Protein AF-A0A3D2XK66-F1 (afdb_monomer_lite)

Radius of gyration: 15.14 Å; chains: 1; bounding box: 39×24×44 Å

Secondary structure (DSSP, 8-state):
-EEEEEE-TT------EEEE---TTS-S-EEEE--SS-TTS-EEEEEEEEE-TTT--EEEEEEEEEEEEEE-TTS-EEEEEEEE---TTS-S--EEEE-------

Sequence (105 aa):
MQSDIDYDLLEKIKPWMYFFTDAFESSRYLNGLNFGKHPEHPVKQIRTKVYDIVSNTVLDTWITNFSGYVYSPDKYVLQTTMTGDTQQGLSHLLGTMRFSYQCKK

Structure (mmCIF, N/CA/C/O backbone):
data_AF-A0A3D2XK66-F1
#
_entry.id   AF-A0A3D2XK66-F1
#
loop_
_atom_site.group_PDB
_atom_site.id
_atom_site.type_symbol
_atom_site.label_atom_id
_atom_site.label_alt_id
_atom_site.label_comp_id
_atom_site.label_asym_id
_atom_site.label_entity_id
_atom_site.label_seq_id
_atom_site.pdbx_PDB_ins_code
_atom_site.Cartn_x
_atom_site.Cartn_y
_atom_site.Cartn_z
_atom_site.occupancy
_atom_site.B_iso_or_equiv
_atom_site.auth_seq_id
_atom_site.auth_comp_id
_atom_site.auth_asym_id
_atom_site.auth_atom_id
_atom_site.pdbx_PDB_model_num
ATOM 1 N N . MET A 1 1 ? 3.797 -7.511 -17.294 1.00 75.94 1 MET A N 1
ATOM 2 C CA . MET A 1 1 ? 4.003 -6.582 -16.160 1.00 75.94 1 MET A CA 1
ATOM 3 C C . MET A 1 1 ? 4.225 -7.412 -14.910 1.00 75.94 1 MET A C 1
ATOM 5 O O . MET A 1 1 ? 3.638 -8.484 -14.818 1.00 75.94 1 MET A O 1
ATOM 9 N N . GLN A 1 2 ? 5.067 -6.944 -13.993 1.00 81.75 2 GLN A N 1
ATOM 10 C CA . GLN A 1 2 ? 5.266 -7.562 -12.679 1.00 81.75 2 GLN A CA 1
ATOM 11 C C . GLN A 1 2 ? 5.013 -6.510 -11.608 1.00 81.75 2 GLN A C 1
ATOM 13 O O . GLN A 1 2 ? 5.545 -5.407 -11.723 1.00 81.75 2 GLN A O 1
ATOM 18 N N . SER A 1 3 ? 4.246 -6.858 -10.579 1.00 73.19 3 SER A N 1
ATOM 19 C CA . SER A 1 3 ? 3.941 -5.959 -9.468 1.00 73.19 3 SER A CA 1
ATOM 20 C C . SER A 1 3 ? 4.402 -6.560 -8.149 1.00 73.19 3 SER A C 1
ATOM 22 O O . SER A 1 3 ? 4.125 -7.724 -7.860 1.00 73.19 3 SER A O 1
ATOM 24 N N . ASP A 1 4 ? 5.069 -5.738 -7.351 1.00 81.25 4 ASP A N 1
ATOM 25 C CA . ASP A 1 4 ? 5.524 -6.049 -6.004 1.00 81.25 4 ASP A CA 1
ATOM 26 C C . ASP A 1 4 ? 4.835 -5.096 -5.014 1.00 81.25 4 ASP A C 1
ATOM 28 O O . ASP A 1 4 ? 4.607 -3.921 -5.319 1.00 81.25 4 ASP A O 1
ATOM 32 N N . ILE A 1 5 ? 4.465 -5.616 -3.841 1.00 78.38 5 ILE A N 1
ATOM 33 C CA . ILE A 1 5 ? 3.732 -4.873 -2.808 1.00 78.38 5 ILE A CA 1
ATOM 34 C C . ILE A 1 5 ? 4.518 -4.927 -1.503 1.00 78.38 5 ILE A C 1
ATOM 36 O O . ILE A 1 5 ? 4.780 -6.014 -0.983 1.00 78.38 5 ILE A O 1
ATOM 40 N N . ASP A 1 6 ? 4.815 -3.752 -0.958 1.00 82.25 6 ASP A N 1
ATOM 41 C CA . ASP A 1 6 ? 5.447 -3.584 0.345 1.00 82.25 6 ASP A CA 1
ATOM 42 C C . ASP A 1 6 ? 4.403 -3.250 1.410 1.00 82.25 6 ASP A C 1
ATOM 44 O O . ASP A 1 6 ? 3.469 -2.477 1.179 1.00 82.25 6 ASP A O 1
ATOM 48 N N . TYR A 1 7 ? 4.600 -3.794 2.609 1.00 81.19 7 TYR A N 1
ATOM 49 C CA . TYR A 1 7 ? 3.674 -3.686 3.736 1.00 81.19 7 TYR A CA 1
ATOM 50 C C . TYR A 1 7 ? 4.342 -3.081 4.966 1.00 81.19 7 TYR A C 1
ATOM 52 O O . TYR A 1 7 ? 5.548 -3.232 5.172 1.00 81.19 7 TYR A O 1
ATOM 60 N N . ASP A 1 8 ? 3.551 -2.445 5.831 1.00 83.69 8 ASP A N 1
ATOM 61 C CA . ASP A 1 8 ? 3.988 -2.165 7.195 1.00 83.69 8 ASP A CA 1
ATOM 62 C C . ASP A 1 8 ? 3.760 -3.369 8.108 1.00 83.69 8 ASP A C 1
ATOM 64 O O . ASP A 1 8 ? 2.669 -3.575 8.635 1.00 83.69 8 ASP A O 1
ATOM 68 N N . LEU A 1 9 ? 4.801 -4.169 8.321 1.00 85.38 9 LEU A N 1
ATOM 69 C CA . LEU A 1 9 ? 4.697 -5.357 9.170 1.00 85.38 9 LEU A CA 1
ATOM 70 C C . LEU A 1 9 ? 4.627 -5.036 10.672 1.00 85.38 9 LEU A C 1
ATOM 72 O O . LEU A 1 9 ? 4.348 -5.930 11.467 1.00 85.38 9 LEU A O 1
ATOM 76 N N . LEU A 1 10 ? 4.865 -3.781 11.070 1.00 89.00 10 LEU A N 1
ATOM 77 C CA . LEU A 1 10 ? 4.767 -3.351 12.468 1.00 89.00 10 LEU A CA 1
ATOM 78 C C . LEU A 1 10 ? 3.324 -3.059 12.891 1.00 89.00 10 LEU A C 1
ATOM 80 O O . LEU A 1 10 ? 3.001 -3.136 14.074 1.00 89.00 10 LEU A O 1
ATOM 84 N N . GLU A 1 11 ? 2.455 -2.747 11.930 1.00 82.12 11 GLU A N 1
ATOM 85 C CA . GLU A 1 11 ? 1.065 -2.382 12.178 1.00 82.12 11 GLU A CA 1
ATOM 86 C C . GLU A 1 11 ? 0.126 -3.491 11.725 1.00 82.12 11 GLU A C 1
ATOM 88 O O . GLU A 1 11 ? 0.207 -3.969 10.594 1.00 82.12 11 GLU A O 1
ATOM 93 N N . LYS A 1 12 ? -0.797 -3.880 12.608 1.00 86.38 12 LYS A N 1
ATOM 94 C CA . LYS A 1 12 ? -1.815 -4.888 12.311 1.00 86.38 12 LYS A CA 1
ATOM 95 C C . LYS A 1 12 ? -3.178 -4.229 12.131 1.00 86.38 12 LYS A C 1
ATOM 97 O O . LYS A 1 12 ? -3.686 -3.566 13.038 1.00 86.38 12 LYS A O 1
ATOM 102 N N . ILE A 1 13 ? -3.776 -4.458 10.971 1.00 82.31 13 ILE A N 1
ATOM 103 C CA . ILE A 1 13 ? -5.123 -4.029 10.604 1.00 82.31 13 ILE A CA 1
ATOM 104 C C . ILE A 1 13 ? -6.043 -5.238 10.486 1.00 82.31 13 ILE A C 1
ATOM 106 O O . ILE A 1 13 ? -5.614 -6.365 10.228 1.00 82.31 13 ILE A O 1
ATOM 110 N N . LYS A 1 14 ? -7.339 -5.008 10.665 1.00 80.44 14 LYS A N 1
ATOM 111 C CA . LYS A 1 14 ? -8.345 -6.031 10.418 1.00 80.44 14 LYS A CA 1
ATOM 112 C C . LYS A 1 14 ? -8.519 -6.188 8.902 1.00 80.44 14 LYS A C 1
ATOM 114 O O . LYS A 1 14 ? -8.782 -5.181 8.237 1.00 80.44 14 LYS A O 1
ATOM 119 N N . PRO A 1 15 ? -8.388 -7.408 8.343 1.00 68.25 15 PRO A N 1
ATOM 120 C CA . PRO A 1 15 ? -8.647 -7.639 6.930 1.00 68.25 15 PRO A CA 1
ATOM 121 C C . PRO A 1 15 ? -10.060 -7.187 6.601 1.00 68.25 15 PRO A C 1
ATOM 123 O O . PRO A 1 15 ? -11.024 -7.589 7.259 1.00 68.25 15 PRO A O 1
ATOM 126 N N . TRP A 1 16 ? -10.186 -6.331 5.600 1.00 62.16 16 TRP A N 1
ATOM 127 C CA . TRP A 1 16 ? -11.483 -5.842 5.176 1.00 62.16 16 TRP A CA 1
ATOM 128 C C . TRP A 1 16 ? -11.487 -5.553 3.686 1.00 62.16 16 TRP A C 1
ATOM 130 O O . TRP A 1 16 ? -10.459 -5.230 3.089 1.00 62.16 16 TRP A O 1
ATOM 140 N N . MET A 1 17 ? -12.668 -5.695 3.095 1.00 58.72 17 MET A N 1
ATOM 141 C CA . MET A 1 17 ? -12.912 -5.352 1.705 1.00 58.72 17 MET A CA 1
ATOM 142 C C . MET A 1 17 ? -13.328 -3.886 1.655 1.00 58.72 17 MET A C 1
ATOM 144 O O . MET A 1 17 ? -14.393 -3.530 2.163 1.00 58.72 17 MET A O 1
ATOM 148 N N . TYR A 1 18 ? -12.481 -3.028 1.087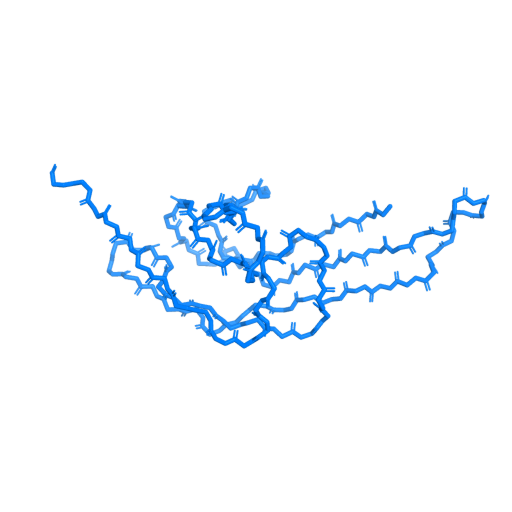 1.00 52.09 18 TYR A N 1
ATOM 149 C CA . TYR A 1 18 ? -12.818 -1.624 0.898 1.00 52.09 18 TYR A CA 1
ATOM 150 C C . TYR A 1 18 ? -13.541 -1.485 -0.438 1.00 52.09 18 TYR A C 1
ATOM 152 O O . TYR A 1 18 ? -13.005 -1.795 -1.498 1.00 52.09 18 TYR A O 1
ATOM 160 N N . PHE A 1 19 ? -14.796 -1.058 -0.391 1.00 40.25 19 PHE A N 1
ATOM 161 C CA . PHE A 1 19 ? -15.538 -0.730 -1.601 1.00 40.25 19 PHE A CA 1
ATOM 162 C C . PHE A 1 19 ? -15.122 0.672 -2.033 1.00 40.25 19 PHE A C 1
ATOM 164 O O . PHE A 1 19 ? -15.278 1.622 -1.265 1.00 40.25 19 PHE A O 1
ATOM 171 N N . PHE A 1 20 ? -14.588 0.799 -3.244 1.00 41.09 20 PHE A N 1
ATOM 172 C CA . PHE A 1 20 ? -14.279 2.094 -3.828 1.00 41.09 20 PHE A CA 1
ATOM 173 C C . PHE A 1 20 ? -15.338 2.448 -4.861 1.00 41.09 20 PHE A C 1
ATOM 175 O O . PHE A 1 20 ? -15.764 1.619 -5.665 1.00 41.09 20 PHE A O 1
ATOM 182 N N . THR A 1 21 ? -15.773 3.701 -4.841 1.00 30.22 21 THR A N 1
ATOM 183 C CA . THR A 1 21 ? -16.563 4.268 -5.929 1.00 30.22 21 THR A CA 1
ATOM 184 C C . THR A 1 21 ? -15.584 4.738 -6.994 1.00 30.22 21 THR A C 1
ATOM 186 O O . THR A 1 21 ? -14.864 5.706 -6.753 1.00 30.22 21 THR A O 1
ATOM 189 N N . ASP A 1 22 ? -15.530 4.064 -8.138 1.00 30.70 22 ASP A N 1
ATOM 190 C CA . ASP A 1 22 ? -14.739 4.528 -9.275 1.00 30.70 22 ASP A CA 1
ATOM 191 C C . ASP A 1 22 ? -15.649 4.911 -10.445 1.00 30.70 22 ASP A C 1
ATOM 193 O O . ASP A 1 22 ? -16.647 4.237 -10.685 1.00 30.70 22 ASP A O 1
ATOM 197 N N . ALA A 1 23 ? -15.249 5.990 -11.121 1.00 32.41 23 ALA A N 1
ATOM 198 C CA . ALA A 1 23 ? -15.655 6.498 -12.430 1.00 32.41 23 ALA A CA 1
ATOM 199 C C . ALA A 1 23 ? -17.158 6.704 -12.741 1.00 32.41 23 ALA A C 1
ATOM 201 O O . ALA A 1 23 ? -18.023 5.871 -12.501 1.00 32.41 23 ALA A O 1
ATOM 202 N N . PHE A 1 24 ? -17.461 7.828 -13.402 1.00 37.09 24 PHE A N 1
ATOM 203 C CA . PHE A 1 24 ? -18.809 8.260 -13.813 1.00 37.09 24 PHE A CA 1
ATOM 204 C C . PHE A 1 24 ? -19.584 7.255 -14.698 1.00 37.09 24 PHE A C 1
ATOM 206 O O . PHE A 1 24 ? -20.790 7.423 -14.870 1.00 37.09 24 PHE A O 1
ATOM 213 N N . GLU A 1 25 ? -18.933 6.223 -15.249 1.00 34.38 25 GLU A N 1
ATOM 214 C CA . GLU A 1 25 ? -19.523 5.335 -16.266 1.00 34.38 25 GLU A CA 1
ATOM 215 C C . GLU A 1 25 ? -19.424 3.825 -15.978 1.00 34.38 25 GLU A C 1
ATOM 217 O O . GLU A 1 25 ? -19.904 3.029 -16.784 1.00 34.38 25 GLU A O 1
ATOM 222 N N . SER A 1 26 ? -18.878 3.380 -14.840 1.00 33.16 26 SER A N 1
ATOM 223 C CA . SER A 1 26 ? -18.805 1.945 -14.521 1.00 33.16 26 SER A CA 1
ATOM 224 C C . SER A 1 26 ? -19.589 1.581 -13.254 1.00 33.16 26 SER A C 1
ATOM 226 O O . SER A 1 26 ? -19.683 2.311 -12.271 1.00 33.16 26 SER A O 1
ATOM 228 N N . SER A 1 27 ? -20.275 0.443 -13.323 1.00 31.55 27 SER A N 1
ATOM 229 C CA . SER A 1 27 ? -21.276 -0.024 -12.365 1.00 31.55 27 SER A CA 1
ATOM 230 C C . SER A 1 27 ? -20.767 -0.100 -10.917 1.00 31.55 27 SER A C 1
ATOM 232 O O . SER A 1 27 ? -19.980 -0.982 -10.592 1.00 31.55 27 SER A O 1
ATOM 234 N N . ARG A 1 28 ? -21.290 0.800 -10.076 1.00 32.34 28 ARG A N 1
ATOM 235 C CA . ARG A 1 28 ? -21.420 0.903 -8.598 1.00 32.34 28 ARG A CA 1
ATOM 236 C C . ARG A 1 28 ? -20.575 0.105 -7.586 1.00 32.34 28 ARG A C 1
ATOM 238 O O . ARG A 1 28 ? -20.639 0.494 -6.426 1.00 32.34 28 ARG A O 1
ATOM 245 N N . TYR A 1 29 ? -19.798 -0.925 -7.904 1.00 34.16 29 TYR A N 1
ATOM 246 C CA . TYR A 1 29 ? -19.100 -1.725 -6.888 1.00 34.16 29 TYR A CA 1
ATOM 247 C C . TYR A 1 29 ? -17.794 -2.327 -7.426 1.00 34.16 29 TYR A C 1
ATOM 249 O O . TYR A 1 29 ? -17.704 -3.534 -7.645 1.00 34.16 29 TYR A O 1
ATOM 257 N N . LEU A 1 30 ? -16.764 -1.498 -7.625 1.00 31.08 30 LEU A N 1
ATOM 258 C CA . LEU A 1 30 ? -15.401 -2.005 -7.791 1.00 31.08 30 LEU A CA 1
ATOM 259 C C . LEU A 1 30 ? -14.768 -2.180 -6.404 1.00 31.08 30 LEU A C 1
ATOM 261 O O . LEU A 1 30 ? -14.673 -1.256 -5.596 1.00 31.08 30 LEU A O 1
ATOM 265 N N . ASN A 1 31 ? -14.401 -3.421 -6.095 1.00 39.03 31 ASN A N 1
ATOM 266 C CA . ASN A 1 31 ? -13.813 -3.789 -4.815 1.00 39.03 31 ASN A CA 1
ATOM 267 C C . ASN A 1 31 ? -12.311 -3.477 -4.827 1.00 39.03 31 ASN A C 1
ATOM 269 O O . ASN A 1 31 ? -11.589 -4.013 -5.665 1.00 39.03 31 ASN A O 1
ATOM 273 N N . GLY A 1 32 ? -11.821 -2.685 -3.877 1.00 47.03 32 GLY A N 1
ATOM 274 C CA . GLY A 1 32 ? -10.395 -2.597 -3.577 1.00 47.03 32 GLY A CA 1
ATOM 275 C C . GLY A 1 32 ? -10.084 -3.503 -2.399 1.00 47.03 32 GLY A C 1
ATOM 276 O O . GLY A 1 32 ? -10.451 -3.263 -1.247 1.00 47.03 32 GLY A O 1
ATOM 277 N N . LEU A 1 33 ? -9.450 -4.617 -2.719 1.00 48.69 33 LEU A N 1
ATOM 278 C CA . LEU A 1 33 ? -9.231 -5.713 -1.795 1.00 48.69 33 LEU A CA 1
ATOM 279 C C . LEU A 1 33 ? -7.748 -5.731 -1.437 1.00 48.69 33 LEU A C 1
ATOM 281 O O . LEU A 1 33 ? -6.900 -5.798 -2.326 1.00 48.69 33 LEU A O 1
ATOM 285 N N . ASN A 1 34 ? -7.417 -5.677 -0.142 1.00 52.62 34 ASN A N 1
ATOM 286 C CA . ASN A 1 34 ? -6.054 -5.962 0.307 1.00 52.62 34 ASN A CA 1
ATOM 287 C C . ASN A 1 34 ? -5.822 -7.480 0.202 1.00 52.62 34 ASN A C 1
ATOM 289 O O . ASN A 1 34 ? -5.989 -8.206 1.175 1.00 52.62 34 ASN A O 1
ATOM 293 N N . PHE A 1 35 ? -5.538 -7.962 -1.012 1.00 50.88 35 PHE A N 1
ATOM 294 C CA . PHE A 1 35 ? -5.372 -9.386 -1.338 1.00 50.88 35 PHE A CA 1
ATOM 295 C C . PHE A 1 35 ? -3.928 -9.867 -1.420 1.00 50.88 35 PHE A C 1
ATOM 297 O O . PHE A 1 35 ? -3.693 -11.032 -1.742 1.00 50.88 35 PHE A O 1
ATOM 304 N N . GLY A 1 36 ? -2.941 -9.001 -1.210 1.00 57.66 36 GLY A N 1
ATOM 305 C CA . GLY A 1 36 ? -1.569 -9.484 -1.289 1.00 57.66 36 GLY A CA 1
ATOM 306 C C . GLY A 1 36 ? -1.184 -10.301 -0.053 1.00 57.66 36 GLY A C 1
ATOM 307 O O . GLY A 1 36 ? -2.012 -10.632 0.792 1.00 57.66 36 GLY A O 1
ATOM 308 N N . LYS A 1 37 ? 0.094 -10.669 0.041 1.00 63.50 37 LYS A N 1
ATOM 309 C CA . LYS A 1 37 ? 0.584 -11.696 0.980 1.00 63.50 37 LYS A CA 1
ATOM 310 C C . LYS A 1 37 ? 0.328 -11.383 2.461 1.00 63.50 37 LYS A C 1
ATOM 312 O O . LYS A 1 37 ? 0.334 -12.296 3.280 1.00 63.50 37 LYS A O 1
ATOM 317 N N . HIS A 1 38 ? 0.097 -10.115 2.791 1.00 69.50 38 HIS A N 1
ATOM 318 C CA . HIS A 1 38 ? -0.087 -9.625 4.153 1.00 69.50 38 HIS A CA 1
ATOM 319 C C . HIS A 1 38 ? -1.385 -8.804 4.274 1.00 69.50 38 HIS A C 1
ATOM 321 O O . HIS A 1 38 ? -1.333 -7.592 4.476 1.00 69.50 38 HIS A O 1
ATOM 327 N N . PRO A 1 39 ? -2.569 -9.440 4.170 1.00 70.56 39 PRO A N 1
ATOM 328 C CA . PRO A 1 39 ? -3.858 -8.735 4.180 1.00 70.56 39 PRO A CA 1
ATOM 329 C C . PRO A 1 39 ? -4.183 -8.087 5.539 1.00 70.56 39 PRO A C 1
ATOM 331 O O . PRO A 1 39 ? -5.010 -7.180 5.624 1.00 70.56 39 PRO A O 1
ATOM 334 N N . GLU A 1 40 ? -3.515 -8.543 6.603 1.00 81.75 40 GLU A N 1
ATOM 335 C CA . GLU A 1 40 ? -3.579 -7.998 7.965 1.00 81.75 40 GLU A CA 1
ATOM 336 C C . GLU A 1 40 ? -2.633 -6.810 8.189 1.00 81.75 40 GLU A C 1
ATOM 338 O O . GLU A 1 40 ? -2.538 -6.313 9.307 1.00 81.75 40 GLU A O 1
ATOM 343 N N . HIS A 1 41 ? -1.927 -6.349 7.157 1.00 82.19 41 HIS A N 1
ATOM 344 C CA . HIS A 1 41 ? -0.972 -5.250 7.254 1.0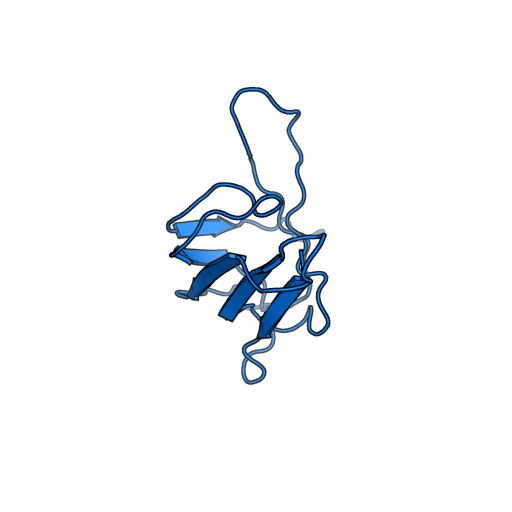0 82.19 41 HIS A CA 1
ATOM 345 C C . HIS A 1 41 ? -1.298 -4.161 6.227 1.00 82.19 41 HIS A C 1
ATOM 347 O O . HIS A 1 41 ? -1.715 -4.470 5.104 1.00 82.19 41 HIS A O 1
ATOM 353 N N . PRO A 1 42 ? -1.132 -2.877 6.583 1.00 81.94 42 PRO A N 1
ATOM 354 C CA . PRO A 1 42 ? -1.367 -1.788 5.652 1.00 81.94 42 PRO A CA 1
ATOM 355 C C . PRO A 1 42 ? -0.284 -1.796 4.568 1.00 81.94 42 PRO A C 1
ATOM 357 O O . PRO A 1 42 ? 0.896 -2.039 4.830 1.00 81.94 42 PRO A O 1
ATOM 360 N N . VAL A 1 43 ? -0.692 -1.523 3.333 1.00 82.94 43 VAL A N 1
ATOM 361 C CA . VAL A 1 43 ? 0.225 -1.398 2.196 1.00 82.94 43 VAL A CA 1
ATOM 362 C C . VAL A 1 43 ? 1.009 -0.095 2.338 1.00 82.94 43 VAL A C 1
ATOM 364 O O . VAL A 1 43 ? 0.428 0.936 2.662 1.00 82.94 43 VAL A O 1
ATOM 367 N N . LYS A 1 44 ? 2.316 -0.114 2.084 1.00 85.69 44 LYS A N 1
ATOM 368 C CA . LYS A 1 44 ? 3.174 1.081 2.033 1.00 85.69 44 LYS A CA 1
ATOM 369 C C . LYS A 1 44 ? 3.408 1.543 0.606 1.00 85.69 44 LYS A C 1
ATOM 371 O O . LYS A 1 44 ? 3.368 2.739 0.322 1.00 85.69 44 LYS A O 1
ATOM 376 N N . GLN A 1 45 ? 3.659 0.597 -0.288 1.00 86.56 45 GLN A N 1
ATOM 377 C CA . GLN A 1 45 ? 4.032 0.895 -1.659 1.00 86.56 45 GLN A CA 1
ATOM 378 C C . GLN A 1 45 ? 3.617 -0.249 -2.576 1.00 86.56 45 GLN A C 1
ATOM 380 O O . GLN A 1 45 ? 3.704 -1.417 -2.206 1.00 86.56 45 GLN A O 1
ATOM 385 N N . ILE A 1 46 ? 3.192 0.100 -3.785 1.00 84.44 46 ILE A N 1
ATOM 386 C CA . ILE A 1 46 ? 3.025 -0.838 -4.890 1.00 84.44 46 ILE A CA 1
ATOM 387 C C . ILE A 1 46 ? 3.943 -0.382 -6.011 1.00 84.44 46 ILE A C 1
ATOM 389 O O . ILE A 1 46 ? 3.857 0.761 -6.467 1.00 84.44 46 ILE A O 1
ATOM 393 N N . ARG A 1 47 ? 4.811 -1.284 -6.462 1.00 87.19 47 ARG A N 1
ATOM 394 C CA . ARG A 1 47 ? 5.750 -1.044 -7.552 1.00 87.19 47 ARG A CA 1
ATOM 395 C C . ARG A 1 47 ? 5.427 -1.972 -8.707 1.00 87.19 47 ARG A C 1
ATOM 397 O O . ARG A 1 47 ? 5.508 -3.185 -8.548 1.00 87.19 47 ARG A O 1
ATOM 404 N N . THR A 1 48 ? 5.128 -1.412 -9.871 1.00 87.12 48 THR A N 1
ATOM 405 C CA . THR A 1 48 ? 4.852 -2.185 -11.084 1.00 87.12 48 THR A CA 1
ATOM 406 C C . THR A 1 48 ? 5.914 -1.918 -12.130 1.00 87.12 48 THR A C 1
ATOM 408 O O . THR A 1 48 ? 6.116 -0.787 -12.552 1.00 87.12 48 THR A O 1
ATOM 411 N N . LYS A 1 49 ? 6.586 -2.978 -12.568 1.00 89.75 49 LYS A N 1
ATOM 412 C CA . LYS A 1 49 ? 7.536 -2.952 -13.675 1.00 89.75 49 LYS A CA 1
ATOM 413 C C . LYS A 1 49 ? 6.836 -3.354 -14.966 1.00 89.75 49 LYS A C 1
ATOM 415 O O . LYS A 1 49 ? 6.207 -4.420 -15.062 1.00 89.75 49 LYS A O 1
ATOM 420 N N . VAL A 1 50 ? 6.977 -2.505 -15.972 1.00 88.94 50 VAL A N 1
ATOM 421 C CA . VAL A 1 50 ? 6.541 -2.764 -17.341 1.00 88.94 50 VAL A CA 1
ATOM 422 C C . VAL A 1 50 ? 7.746 -3.277 -18.111 1.00 88.94 50 VAL A C 1
ATOM 424 O O . VAL A 1 50 ? 8.816 -2.678 -18.058 1.00 88.94 50 VAL A O 1
ATOM 427 N N . TYR A 1 51 ? 7.581 -4.406 -18.793 1.00 90.06 51 TYR A N 1
ATOM 428 C CA . TYR A 1 51 ? 8.661 -5.068 -19.517 1.00 90.06 51 TYR A CA 1
ATOM 429 C C . TYR A 1 51 ? 8.393 -5.038 -21.012 1.00 90.06 51 TYR A C 1
ATOM 431 O O . TYR A 1 51 ? 7.246 -5.187 -21.440 1.00 90.06 51 TYR A O 1
ATOM 439 N N . ASP A 1 52 ? 9.465 -4.910 -21.781 1.00 91.44 52 ASP A N 1
ATOM 440 C CA . ASP A 1 52 ? 9.463 -5.199 -23.202 1.00 91.44 52 ASP A CA 1
ATOM 441 C C . ASP A 1 52 ? 9.341 -6.711 -23.397 1.00 91.44 52 ASP A C 1
ATOM 443 O O . ASP A 1 52 ? 10.140 -7.489 -22.875 1.00 91.44 52 ASP A O 1
ATOM 447 N N . ILE A 1 53 ? 8.327 -7.143 -24.139 1.00 86.69 53 ILE A N 1
ATOM 448 C CA . ILE A 1 53 ? 8.014 -8.569 -24.292 1.00 86.69 53 ILE A CA 1
ATOM 449 C C . ILE A 1 53 ? 9.027 -9.325 -25.163 1.00 86.69 53 ILE A C 1
ATOM 451 O O . ILE A 1 53 ? 9.046 -10.552 -25.127 1.00 86.69 53 ILE A O 1
ATOM 455 N N . VAL A 1 54 ? 9.853 -8.620 -25.945 1.00 89.44 54 VAL A N 1
ATOM 456 C CA . VAL A 1 54 ? 10.814 -9.229 -26.877 1.00 89.44 54 VAL A CA 1
ATOM 457 C C . VAL A 1 54 ? 12.175 -9.409 -26.209 1.00 89.44 54 VAL A C 1
ATOM 459 O O . VAL A 1 54 ? 12.796 -10.462 -26.317 1.00 89.44 54 VAL A O 1
ATOM 462 N N . SER A 1 55 ? 12.636 -8.386 -25.498 1.00 90.12 55 SER A N 1
ATOM 463 C CA . SER A 1 55 ? 13.953 -8.325 -24.859 1.00 90.12 55 SER A CA 1
ATOM 464 C C . SER A 1 55 ? 13.922 -8.641 -23.363 1.00 90.12 55 SER A C 1
ATOM 466 O O . SER A 1 55 ? 14.978 -8.780 -22.747 1.00 90.12 55 SER A O 1
ATOM 468 N N . ASN A 1 56 ? 12.729 -8.751 -22.768 1.00 86.31 56 ASN A N 1
ATOM 469 C CA . ASN A 1 56 ? 12.508 -8.928 -21.330 1.00 86.31 56 ASN A CA 1
ATOM 470 C C . ASN A 1 56 ? 13.204 -7.855 -20.466 1.00 86.31 56 ASN A C 1
ATOM 472 O O . ASN A 1 56 ? 13.548 -8.084 -19.304 1.00 86.31 56 ASN A O 1
ATOM 476 N N . THR A 1 57 ? 13.432 -6.672 -21.037 1.00 93.19 57 THR A N 1
ATOM 477 C CA . THR A 1 57 ? 14.023 -5.525 -20.345 1.00 93.19 57 THR A CA 1
ATOM 478 C C . THR A 1 57 ? 12.932 -4.687 -19.686 1.00 93.19 57 THR A C 1
ATOM 480 O O . THR A 1 57 ? 11.795 -4.654 -20.154 1.00 93.19 57 THR A O 1
ATOM 483 N N . VAL A 1 58 ? 13.251 -4.026 -18.570 1.00 91.25 58 VAL A N 1
ATOM 484 C CA . VAL A 1 58 ? 12.311 -3.102 -17.918 1.00 91.25 58 VAL A CA 1
ATOM 485 C C . VAL A 1 58 ? 12.226 -1.834 -18.763 1.00 91.25 58 VAL A C 1
ATOM 487 O O . VAL A 1 58 ? 13.224 -1.136 -18.918 1.00 91.25 58 VAL A O 1
ATOM 490 N N . LEU A 1 59 ? 11.038 -1.545 -19.287 1.00 92.12 59 LEU A N 1
ATOM 491 C CA . LEU A 1 59 ? 10.735 -0.313 -20.014 1.00 92.12 59 LEU A CA 1
ATOM 492 C C . LEU A 1 59 ? 10.395 0.829 -19.062 1.00 92.12 59 LEU A C 1
ATOM 494 O O . LEU A 1 59 ? 10.803 1.961 -19.291 1.00 92.12 59 LEU A O 1
ATOM 498 N N . ASP A 1 60 ? 9.636 0.524 -18.010 1.00 89.94 60 ASP A N 1
ATOM 499 C CA . ASP A 1 60 ? 9.145 1.528 -17.074 1.00 89.94 60 ASP A CA 1
ATOM 500 C C . ASP A 1 60 ? 8.901 0.925 -15.685 1.00 89.94 60 ASP A C 1
ATOM 502 O O . ASP A 1 60 ? 8.755 -0.293 -15.524 1.00 89.94 60 ASP A O 1
ATOM 506 N N . THR A 1 61 ? 8.877 1.774 -14.662 1.00 91.44 61 THR A N 1
ATOM 507 C CA . THR A 1 61 ? 8.551 1.406 -13.284 1.00 91.44 61 THR A CA 1
ATOM 508 C C . THR A 1 61 ? 7.607 2.431 -12.677 1.00 91.44 61 THR A C 1
ATOM 510 O O . THR A 1 61 ? 8.011 3.551 -12.385 1.00 91.44 61 THR A O 1
ATOM 513 N N . TRP A 1 62 ? 6.379 2.004 -12.403 1.00 88.56 62 TRP A N 1
ATOM 514 C CA . TRP A 1 62 ? 5.365 2.807 -11.731 1.00 88.56 62 TRP A CA 1
ATOM 515 C C . TRP A 1 62 ? 5.387 2.550 -10.232 1.00 88.56 62 TRP A C 1
ATOM 517 O O . TRP A 1 62 ? 5.501 1.401 -9.792 1.00 88.56 62 TRP A O 1
ATOM 527 N N . ILE A 1 63 ? 5.269 3.610 -9.440 1.00 90.19 63 ILE A N 1
ATOM 528 C CA . ILE A 1 63 ? 5.320 3.562 -7.983 1.00 90.19 63 ILE A CA 1
ATOM 529 C C . ILE A 1 63 ? 4.131 4.327 -7.406 1.00 90.19 63 ILE A C 1
ATOM 531 O O . ILE A 1 63 ? 4.032 5.543 -7.541 1.00 90.19 63 ILE A O 1
ATOM 535 N N . THR A 1 64 ? 3.274 3.622 -6.670 1.00 84.94 64 THR A N 1
ATOM 536 C CA . THR A 1 64 ? 2.210 4.228 -5.860 1.00 84.94 64 THR A CA 1
ATOM 537 C C . THR A 1 64 ? 2.539 4.048 -4.388 1.00 84.94 64 THR A C 1
ATOM 539 O O . THR A 1 64 ? 2.797 2.932 -3.939 1.00 84.94 64 THR A O 1
ATOM 542 N N . ASN A 1 65 ? 2.524 5.138 -3.630 1.00 89.19 65 ASN A N 1
ATOM 543 C CA . ASN A 1 65 ? 2.792 5.149 -2.197 1.00 89.19 65 ASN A CA 1
ATOM 544 C C . ASN A 1 65 ? 1.501 5.354 -1.412 1.00 89.19 65 ASN A C 1
ATOM 546 O O . ASN A 1 65 ? 0.601 6.068 -1.851 1.00 89.19 65 ASN A O 1
ATOM 550 N N . PHE A 1 66 ? 1.455 4.766 -0.223 1.00 86.50 66 PHE A N 1
ATOM 551 C CA . PHE A 1 66 ? 0.319 4.805 0.684 1.00 86.50 66 PHE A CA 1
ATOM 552 C C . PHE A 1 66 ? 0.792 5.268 2.058 1.00 86.50 66 PHE A C 1
ATOM 554 O O . PHE A 1 66 ? 1.782 4.775 2.600 1.00 86.50 66 PHE A O 1
ATOM 561 N N . SER A 1 67 ? 0.092 6.241 2.627 1.00 89.12 67 SER A N 1
ATOM 562 C CA . SER A 1 67 ? 0.474 6.868 3.894 1.00 89.12 67 SER A CA 1
ATOM 563 C C . SER A 1 67 ? -0.743 7.448 4.614 1.00 89.12 67 SER A C 1
ATOM 565 O O . SER A 1 67 ? -1.871 7.297 4.153 1.00 89.12 67 SER A O 1
ATOM 567 N N . GLY A 1 68 ? -0.533 8.095 5.766 1.00 89.12 68 GLY A N 1
ATOM 568 C CA . GLY A 1 68 ? -1.607 8.815 6.462 1.00 89.12 68 GLY A CA 1
ATOM 569 C C . GLY A 1 68 ? -2.759 7.916 6.913 1.00 89.12 68 GLY A C 1
ATOM 570 O O . GLY A 1 68 ? -3.913 8.355 6.935 1.00 89.12 68 GLY A O 1
ATOM 571 N N . TYR A 1 69 ? -2.451 6.654 7.223 1.00 87.44 69 TYR A N 1
ATOM 572 C CA . TYR A 1 69 ? -3.447 5.687 7.649 1.00 87.44 69 TYR A CA 1
ATOM 573 C C . TYR A 1 69 ? -4.099 6.113 8.964 1.00 87.44 69 TYR A C 1
ATOM 575 O O . TYR 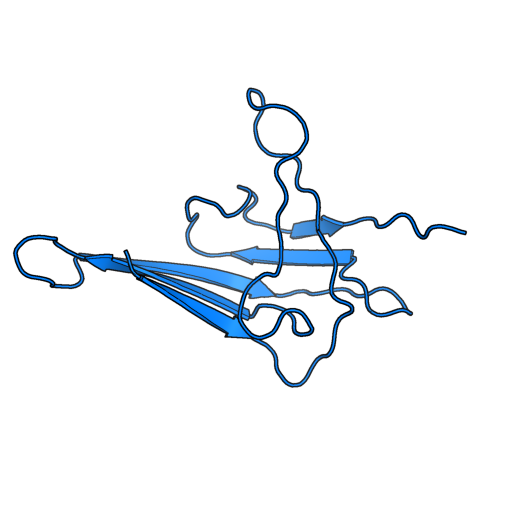A 1 69 ? -3.418 6.414 9.943 1.00 87.44 69 TYR A O 1
ATOM 583 N N . VAL A 1 70 ? -5.430 6.105 8.983 1.00 89.31 70 VAL A N 1
ATOM 584 C CA . VAL A 1 70 ? -6.225 6.268 10.204 1.00 89.31 70 VAL A CA 1
ATOM 585 C C . VAL A 1 70 ? -7.017 4.995 10.406 1.00 89.31 70 VAL A C 1
ATOM 587 O O . VAL A 1 70 ? -7.607 4.481 9.454 1.00 89.31 70 VAL A O 1
ATOM 590 N N . TYR A 1 71 ? -7.043 4.505 11.640 1.00 87.56 71 TYR A N 1
ATOM 591 C CA . TYR A 1 71 ? -7.739 3.278 11.995 1.00 87.56 71 TYR A CA 1
ATOM 592 C C . TYR A 1 71 ? -8.878 3.550 12.971 1.00 87.56 71 TYR A C 1
ATOM 594 O O . TYR A 1 71 ? -8.810 4.471 13.787 1.00 87.56 71 TYR A O 1
ATOM 602 N N . SER A 1 72 ? -9.914 2.724 12.913 1.00 87.25 72 SER A N 1
ATOM 603 C CA . SER A 1 72 ? -10.923 2.646 13.963 1.00 87.25 72 SER A CA 1
ATOM 604 C C . SER A 1 72 ? -10.361 1.967 15.225 1.00 87.25 72 SER A C 1
ATOM 606 O O . SER A 1 72 ? -9.316 1.306 15.160 1.00 87.25 72 SER A O 1
ATOM 608 N N . PRO A 1 73 ? -11.050 2.060 16.380 1.00 87.56 73 PRO A N 1
ATOM 609 C CA . PRO A 1 73 ? -10.628 1.371 17.604 1.00 87.56 73 PRO A CA 1
ATOM 610 C C . PRO A 1 73 ? -10.473 -0.152 17.445 1.00 87.56 73 PRO A C 1
ATOM 612 O O . PRO A 1 73 ? -9.592 -0.754 18.050 1.00 87.56 73 PRO A O 1
ATOM 615 N N . ASP A 1 74 ? -11.289 -0.771 16.591 1.00 87.38 74 ASP A N 1
ATOM 616 C CA . ASP A 1 74 ? -11.265 -2.196 16.230 1.00 87.38 74 ASP A CA 1
ATOM 617 C C . ASP A 1 74 ? -10.404 -2.509 14.987 1.00 87.38 74 ASP A C 1
ATOM 619 O O . ASP A 1 74 ? -10.509 -3.595 14.413 1.00 87.38 74 ASP A O 1
ATOM 623 N N . LYS A 1 75 ? -9.500 -1.585 14.623 1.00 87.00 75 LYS A N 1
ATOM 624 C CA . LYS A 1 75 ? -8.415 -1.747 13.638 1.00 87.00 75 LYS A CA 1
ATOM 625 C C . LYS A 1 75 ? -8.841 -1.853 12.169 1.00 87.00 75 LYS A C 1
ATOM 627 O O . LYS A 1 75 ? -8.068 -2.347 11.349 1.00 87.00 75 LYS A O 1
ATOM 632 N N . TYR A 1 76 ? -10.014 -1.349 11.797 1.00 84.50 76 TYR A N 1
ATOM 633 C CA . TYR A 1 76 ? -10.360 -1.131 10.389 1.00 84.50 76 TYR A CA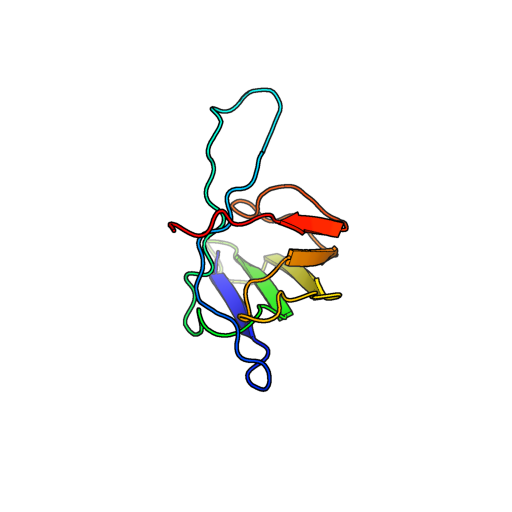 1
ATOM 634 C C . TYR A 1 76 ? -9.696 0.134 9.852 1.00 84.50 76 TYR A C 1
ATOM 636 O O . TYR A 1 76 ? -9.577 1.121 10.575 1.00 84.50 76 TYR A O 1
ATOM 644 N N . VAL A 1 77 ? -9.289 0.140 8.580 1.00 82.25 77 VAL A N 1
ATOM 645 C CA . VAL A 1 77 ? -8.781 1.356 7.934 1.00 82.25 77 VAL A CA 1
ATOM 646 C C . VAL A 1 77 ? -9.949 2.292 7.650 1.00 82.25 77 VAL A C 1
ATOM 648 O O . VAL A 1 77 ? -10.906 1.935 6.974 1.00 82.25 77 VAL A O 1
ATOM 651 N N . LEU A 1 78 ? -9.856 3.507 8.174 1.00 83.62 78 LEU A N 1
ATOM 652 C CA . LEU A 1 78 ? -10.803 4.600 7.970 1.00 83.62 78 LEU A CA 1
ATOM 653 C C . LEU A 1 78 ? -10.288 5.628 6.971 1.00 83.62 78 LEU A C 1
ATOM 655 O O . LEU A 1 78 ? -11.072 6.360 6.373 1.00 83.62 78 LEU A O 1
ATOM 659 N N . GLN A 1 79 ? -8.972 5.708 6.792 1.00 86.12 79 GLN A N 1
ATOM 660 C CA . GLN A 1 79 ? -8.362 6.639 5.858 1.00 86.12 79 GLN A CA 1
ATOM 661 C C . GLN A 1 79 ? -7.035 6.097 5.346 1.00 86.12 79 GLN A C 1
ATOM 663 O O . GLN A 1 79 ? -6.322 5.419 6.081 1.00 86.12 79 GLN A O 1
ATOM 668 N N . THR A 1 80 ? -6.690 6.454 4.115 1.00 84.88 80 THR A N 1
ATOM 669 C CA . THR A 1 80 ? -5.323 6.394 3.590 1.00 84.88 80 THR A CA 1
ATOM 670 C C . THR A 1 80 ? -5.126 7.511 2.570 1.00 84.88 80 THR A C 1
ATOM 672 O O . THR A 1 80 ? -6.093 8.009 1.995 1.00 84.88 80 THR A O 1
ATOM 675 N N . THR A 1 81 ? -3.885 7.908 2.335 1.00 86.94 81 THR A N 1
ATOM 676 C CA . THR A 1 81 ? -3.512 8.880 1.312 1.00 86.94 81 THR A CA 1
ATOM 677 C C . THR A 1 81 ? -2.603 8.211 0.296 1.00 86.94 81 THR A C 1
ATOM 679 O O . THR A 1 81 ? -1.542 7.696 0.656 1.00 86.94 81 THR A O 1
ATOM 682 N N . MET A 1 82 ? -3.020 8.251 -0.969 1.00 86.12 82 MET A N 1
ATOM 683 C CA . MET A 1 82 ? -2.290 7.693 -2.104 1.00 86.12 82 MET A CA 1
ATOM 684 C C . MET A 1 82 ? -1.538 8.784 -2.870 1.00 86.12 82 MET A C 1
ATOM 686 O O . MET A 1 82 ? -2.102 9.839 -3.164 1.00 86.12 82 MET A O 1
ATOM 690 N N . THR A 1 83 ? -0.278 8.531 -3.224 1.00 89.12 83 THR A N 1
ATOM 691 C CA . THR A 1 83 ? 0.555 9.432 -4.043 1.00 89.12 83 THR A CA 1
ATOM 692 C C . THR A 1 83 ? 1.391 8.651 -5.060 1.00 89.12 83 THR A C 1
ATOM 694 O O . THR A 1 83 ? 1.546 7.437 -4.937 1.00 89.12 83 THR A O 1
ATOM 697 N N . GLY A 1 84 ? 1.966 9.343 -6.046 1.00 89.69 84 GLY A N 1
ATOM 698 C CA . GLY A 1 84 ? 2.792 8.734 -7.093 1.00 89.69 84 GLY A CA 1
ATOM 699 C C . GLY A 1 84 ? 1.989 8.417 -8.350 1.00 89.69 84 GLY A C 1
ATOM 700 O O . GLY A 1 84 ? 1.091 9.174 -8.716 1.00 89.69 84 GLY A O 1
ATOM 701 N N . ASP A 1 85 ? 2.326 7.311 -9.003 1.00 87.88 85 ASP A N 1
ATOM 702 C CA . ASP A 1 85 ? 1.742 6.931 -10.284 1.00 87.88 85 ASP A CA 1
ATOM 703 C C . ASP A 1 85 ? 0.351 6.318 -10.117 1.00 87.88 85 ASP A C 1
ATOM 705 O O . ASP A 1 85 ? 0.066 5.603 -9.152 1.00 87.88 85 ASP A O 1
ATOM 709 N N . THR A 1 86 ? -0.523 6.557 -11.089 1.00 79.25 86 THR A N 1
ATOM 710 C CA . THR A 1 86 ? -1.796 5.842 -11.212 1.00 79.25 86 THR A CA 1
ATOM 711 C C . THR A 1 86 ? -1.566 4.507 -11.908 1.00 79.25 86 THR A C 1
ATOM 713 O O . THR A 1 86 ? -1.036 4.479 -13.016 1.00 79.25 86 THR A O 1
ATOM 716 N N . GLN A 1 87 ? -1.998 3.406 -11.295 1.00 75.94 87 GLN A N 1
ATOM 717 C CA . GLN A 1 87 ? -1.818 2.058 -11.837 1.00 75.94 87 GLN A CA 1
ATOM 718 C C . GLN A 1 87 ? -3.182 1.419 -12.099 1.00 75.94 87 GLN A C 1
ATOM 720 O O . GLN A 1 87 ? -4.103 1.566 -11.296 1.00 75.94 87 GLN A O 1
ATOM 725 N N . GLN A 1 88 ? -3.322 0.707 -13.219 1.00 68.00 88 GLN A N 1
ATOM 726 C CA . GLN A 1 88 ? -4.563 0.003 -13.549 1.00 68.00 88 GLN A CA 1
ATOM 727 C C . GLN A 1 88 ? -4.921 -1.011 -12.452 1.00 68.00 88 GLN A C 1
ATOM 729 O O . GLN A 1 88 ? -4.064 -1.755 -11.981 1.00 68.00 88 GLN A O 1
ATOM 734 N N . GLY A 1 89 ? -6.193 -1.039 -12.048 1.00 62.97 89 GLY A N 1
ATOM 735 C CA . GLY A 1 89 ? -6.681 -1.911 -10.974 1.00 62.97 89 GLY A CA 1
ATOM 736 C C . GLY A 1 89 ? -6.556 -1.322 -9.565 1.00 62.97 89 GLY A C 1
ATOM 737 O O . GLY A 1 89 ? -7.142 -1.875 -8.636 1.00 62.97 89 GLY A O 1
ATOM 738 N N . LEU A 1 90 ? -5.871 -0.184 -9.397 1.00 64.31 90 LEU A N 1
ATOM 739 C CA . LEU A 1 90 ? -6.065 0.678 -8.234 1.00 64.31 90 LEU A CA 1
ATOM 740 C C . LEU A 1 90 ? -7.207 1.642 -8.549 1.00 64.31 90 LEU A C 1
ATOM 742 O O . LEU A 1 90 ? -7.143 2.372 -9.535 1.00 64.31 90 LEU A O 1
ATOM 746 N N . SER A 1 91 ? -8.244 1.638 -7.714 1.00 53.75 91 SER A N 1
ATOM 747 C CA . SER A 1 91 ? -9.349 2.596 -7.791 1.00 53.75 91 SER A CA 1
ATOM 748 C C . SER A 1 91 ? -8.795 4.024 -7.805 1.00 53.75 91 SER A C 1
ATOM 750 O O . SER A 1 91 ? -8.037 4.402 -6.910 1.00 53.75 91 SER A O 1
ATOM 752 N N . HIS A 1 92 ? -9.121 4.775 -8.856 1.00 54.31 92 HIS A N 1
ATOM 753 C CA . HIS A 1 92 ? -8.397 5.942 -9.374 1.00 54.31 92 HIS A CA 1
ATOM 754 C C . HIS A 1 92 ? -8.414 7.213 -8.494 1.00 54.31 92 HIS A C 1
ATOM 756 O O . HIS A 1 92 ? -8.809 8.286 -8.947 1.00 54.31 92 HIS A O 1
ATOM 762 N N . LEU A 1 93 ? -7.959 7.158 -7.242 1.00 60.53 93 LEU A N 1
ATOM 763 C CA . LEU A 1 93 ? -7.979 8.318 -6.346 1.00 60.53 93 LEU A CA 1
ATOM 764 C C . LEU A 1 93 ? -6.592 8.575 -5.751 1.00 60.53 93 LEU A C 1
ATOM 766 O O . LEU A 1 93 ? -6.290 8.175 -4.629 1.00 60.53 93 LEU A O 1
ATOM 770 N N . LEU A 1 94 ? -5.742 9.289 -6.498 1.00 72.94 94 LEU A N 1
ATOM 771 C CA . LEU A 1 94 ? -4.635 10.010 -5.866 1.00 72.94 94 LEU A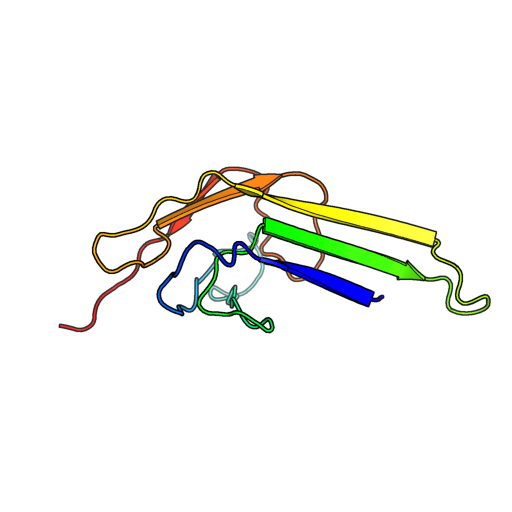 CA 1
ATOM 772 C C . LEU A 1 94 ? -5.218 11.010 -4.858 1.00 72.94 94 LEU A C 1
ATOM 774 O O . LEU A 1 94 ? -6.210 11.686 -5.134 1.00 72.94 94 LEU A O 1
ATOM 778 N N . GLY A 1 95 ? -4.591 11.109 -3.690 1.00 77.69 95 GLY A N 1
ATOM 779 C CA . GLY A 1 95 ? -5.074 11.911 -2.573 1.00 77.69 95 GLY A CA 1
ATOM 780 C C . GLY A 1 95 ? -5.669 11.077 -1.442 1.00 77.69 95 GLY A C 1
ATOM 781 O O . GLY A 1 95 ? -5.395 9.886 -1.292 1.00 77.69 95 GLY A O 1
ATOM 782 N N . THR A 1 96 ? -6.420 11.747 -0.571 1.00 83.75 96 THR A N 1
ATOM 783 C CA . THR A 1 96 ? -6.931 11.151 0.666 1.00 83.75 96 THR A CA 1
ATOM 784 C C . THR A 1 96 ? -8.254 10.447 0.425 1.00 83.75 96 THR A C 1
ATOM 786 O O . THR A 1 96 ? -9.270 11.079 0.139 1.00 83.75 96 THR A O 1
ATOM 789 N N . MET A 1 97 ? -8.246 9.139 0.634 1.00 78.69 97 MET A N 1
ATOM 790 C CA . MET A 1 97 ? -9.421 8.288 0.591 1.00 78.69 97 MET A CA 1
ATOM 791 C C . MET A 1 97 ? -9.924 8.039 2.001 1.00 78.69 97 MET A C 1
ATOM 793 O O . MET A 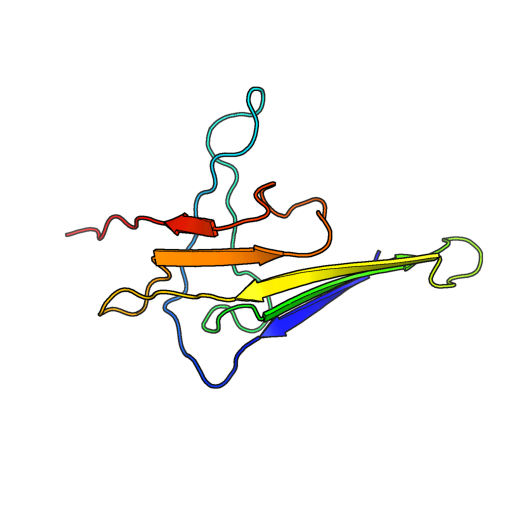1 97 ? -9.141 7.779 2.916 1.00 78.69 97 MET A O 1
ATOM 797 N N . ARG A 1 98 ? -11.241 8.112 2.172 1.00 81.00 98 ARG A N 1
ATOM 798 C CA . ARG A 1 98 ? -11.912 7.866 3.447 1.00 81.00 98 ARG A CA 1
ATOM 799 C C . ARG A 1 98 ? -12.873 6.709 3.299 1.00 81.00 98 ARG A C 1
ATOM 801 O O . ARG A 1 98 ? -13.603 6.619 2.316 1.00 81.00 98 ARG A O 1
ATOM 808 N N . PHE A 1 99 ? -12.873 5.858 4.306 1.00 76.38 99 PHE A N 1
ATOM 809 C CA . PHE A 1 99 ? -13.627 4.626 4.348 1.00 76.38 99 PHE A CA 1
ATOM 810 C C . PHE A 1 99 ? -14.630 4.665 5.480 1.00 76.38 99 PHE A C 1
ATOM 812 O O . PHE A 1 99 ? -14.383 5.220 6.551 1.00 76.38 99 PHE A O 1
ATOM 819 N N . SER A 1 100 ? -15.747 3.999 5.246 1.00 70.75 100 SER A N 1
ATOM 820 C CA . SER A 1 100 ? -16.683 3.621 6.284 1.00 70.75 100 SER A CA 1
ATOM 821 C C . SER A 1 100 ? -16.900 2.117 6.207 1.00 70.75 100 SER A C 1
ATOM 823 O O . SER A 1 100 ? -16.881 1.513 5.133 1.00 70.75 100 SER A O 1
ATOM 825 N N . TYR A 1 101 ? -17.080 1.498 7.365 1.00 67.31 101 TYR A N 1
ATOM 826 C CA . TYR A 1 101 ? -17.462 0.101 7.466 1.00 67.31 101 TYR A CA 1
ATOM 827 C C . TYR A 1 101 ? -18.773 0.027 8.242 1.00 67.31 101 TYR A C 1
ATOM 829 O O . TYR A 1 101 ? -18.977 0.740 9.226 1.00 67.31 101 TYR A O 1
ATOM 837 N N . GLN A 1 102 ? -19.691 -0.817 7.776 1.00 63.31 102 GLN A N 1
ATOM 838 C CA . GLN A 1 102 ? -20.870 -1.185 8.549 1.00 63.31 102 GLN A CA 1
ATOM 839 C C . GLN A 1 102 ? -20.547 -2.462 9.316 1.00 63.31 102 GLN A C 1
ATOM 841 O O . GLN A 1 102 ? -20.444 -3.540 8.730 1.00 63.31 102 GLN A O 1
ATOM 846 N N . CYS A 1 103 ? -20.397 -2.350 10.635 1.00 60.19 103 CYS A N 1
ATOM 847 C CA . CYS A 1 103 ? -20.459 -3.527 11.491 1.00 60.19 103 CYS A CA 1
ATOM 848 C C . CYS A 1 103 ? -21.843 -4.164 11.353 1.00 60.19 103 CYS A C 1
ATOM 850 O O . CYS A 1 103 ? -22.859 -3.481 11.511 1.00 60.19 103 CYS A O 1
ATOM 852 N N . LYS A 1 104 ? -21.895 -5.478 11.111 1.00 54.78 104 LYS A N 1
ATOM 853 C CA . LYS A 1 104 ? -23.106 -6.234 11.438 1.00 54.78 104 LYS A CA 1
ATOM 854 C C . LYS A 1 104 ? -23.238 -6.217 12.962 1.00 54.78 104 LYS A C 1
ATOM 856 O O . LYS A 1 104 ? -22.285 -6.583 13.649 1.00 54.78 104 LYS A O 1
ATOM 861 N N . LYS A 1 105 ? -24.365 -5.697 13.451 1.00 47.12 105 LYS A N 1
ATOM 862 C CA . LYS A 1 105 ? -24.792 -5.888 14.841 1.00 47.12 105 LYS A CA 1
ATOM 863 C C . LYS A 1 105 ? -25.062 -7.362 15.102 1.00 47.12 105 LYS A C 1
ATOM 865 O O . LYS A 1 105 ? -25.524 -8.033 14.151 1.00 47.12 105 LYS A O 1
#

Foldseek 3Di:
DDKDWAWDPVDFADFDWFFDDADPPDDDGQIDGCPDPCSRTHIAKMKDFDADPPPRHTPDIWMKGKAPWDADPRRHTQKIAIDTDDDPSPRGDHGMDGTDDDDDD

pLDDT: mean 73.03, std 18.7, range [30.22, 93.19]